Protein AF-A0A6G1YWH4-F1 (afdb_monomer_lite)

Structure (mmCIF, N/CA/C/O backbone):
data_AF-A0A6G1YWH4-F1
#
_entry.id   AF-A0A6G1YWH4-F1
#
loop_
_atom_site.group_PDB
_atom_site.id
_atom_site.type_symbol
_atom_site.label_atom_id
_atom_site.label_alt_id
_atom_site.label_comp_id
_atom_site.label_asym_id
_atom_site.label_entity_id
_atom_site.label_seq_id
_atom_site.pdbx_PDB_ins_code
_atom_site.Cartn_x
_atom_site.Cartn_y
_atom_site.Cartn_z
_atom_site.occupancy
_atom_site.B_iso_or_equiv
_atom_site.auth_seq_id
_atom_site.auth_comp_id
_atom_site.auth_asym_id
_atom_site.auth_atom_id
_atom_site.pdbx_PDB_model_num
ATOM 1 N N . MET A 1 1 ? 19.909 -20.996 -31.033 1.00 34.59 1 MET A N 1
ATOM 2 C CA . MET A 1 1 ? 20.621 -20.274 -29.958 1.00 34.59 1 MET A CA 1
ATOM 3 C C . MET A 1 1 ? 19.561 -19.689 -29.037 1.00 34.59 1 MET A C 1
ATOM 5 O O . MET A 1 1 ? 18.866 -18.778 -29.459 1.00 34.59 1 MET A O 1
ATOM 9 N N . ALA A 1 2 ? 19.328 -20.295 -27.870 1.00 42.47 2 ALA A N 1
ATOM 10 C CA . ALA A 1 2 ? 18.330 -19.819 -26.911 1.00 42.47 2 ALA A CA 1
ATOM 11 C C . ALA A 1 2 ? 18.970 -1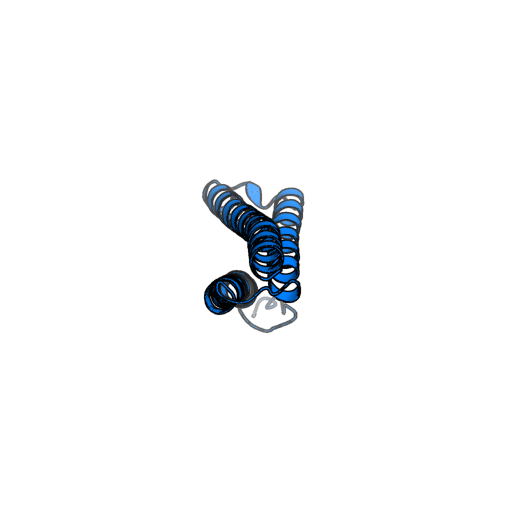8.737 -26.031 1.00 42.47 2 ALA A C 1
ATOM 13 O O . ALA A 1 2 ? 19.940 -19.007 -25.325 1.00 42.47 2 ALA A O 1
ATOM 14 N N . SER A 1 3 ? 18.476 -17.507 -26.145 1.00 49.16 3 SER A N 1
ATOM 15 C CA . SER A 1 3 ? 18.921 -16.353 -25.361 1.00 49.16 3 SER A CA 1
ATOM 16 C C . SER A 1 3 ? 18.623 -16.565 -23.868 1.00 49.16 3 SER A C 1
ATOM 18 O O . SER A 1 3 ? 17.600 -17.171 -23.545 1.00 49.16 3 SER A O 1
ATOM 20 N N . PRO A 1 4 ? 19.478 -16.081 -22.950 1.00 50.16 4 PRO A N 1
ATOM 21 C CA . PRO A 1 4 ? 19.362 -16.362 -21.525 1.00 50.16 4 PRO A CA 1
ATOM 22 C C . PRO A 1 4 ? 18.096 -15.703 -20.971 1.00 50.16 4 PRO A C 1
ATOM 24 O O . PRO A 1 4 ? 17.989 -14.477 -20.881 1.00 50.16 4 PRO A O 1
ATOM 27 N N . SER A 1 5 ? 17.122 -16.532 -20.605 1.00 53.09 5 SER A N 1
ATOM 28 C CA . SER A 1 5 ? 15.969 -16.137 -19.805 1.00 53.09 5 SER A CA 1
ATOM 29 C C . SER A 1 5 ? 16.490 -15.526 -18.507 1.00 53.09 5 SER A C 1
ATOM 31 O O . SER A 1 5 ? 17.098 -16.223 -17.698 1.00 53.09 5 SER A O 1
ATOM 33 N N . HIS A 1 6 ? 16.311 -14.215 -18.342 1.00 56.62 6 HIS A N 1
ATOM 34 C CA . HIS A 1 6 ? 16.643 -13.502 -17.115 1.00 56.62 6 HIS A CA 1
ATOM 35 C C . HIS A 1 6 ? 15.746 -14.035 -15.995 1.00 56.62 6 HIS A C 1
ATOM 37 O O . HIS A 1 6 ? 14.602 -13.618 -15.826 1.00 56.62 6 HIS A O 1
ATOM 43 N N . SER A 1 7 ? 16.260 -15.024 -15.274 1.00 58.12 7 SER A N 1
ATOM 44 C CA . SER A 1 7 ? 15.588 -15.701 -14.175 1.00 58.12 7 SER A CA 1
ATOM 45 C C . SER A 1 7 ? 15.485 -14.753 -12.983 1.00 58.12 7 SER A C 1
ATOM 47 O O . SER A 1 7 ? 16.380 -14.682 -12.144 1.00 58.12 7 SER A O 1
ATOM 49 N N . GLY A 1 8 ? 14.398 -13.986 -12.907 1.00 59.03 8 GLY A N 1
ATOM 50 C CA . GLY A 1 8 ? 14.010 -13.336 -11.660 1.00 59.03 8 GLY A CA 1
ATOM 51 C C . GLY A 1 8 ? 13.757 -14.377 -10.562 1.00 59.03 8 GLY A C 1
ATOM 52 O O . GLY A 1 8 ? 13.524 -15.546 -10.853 1.00 59.03 8 GLY A O 1
ATOM 53 N N . PHE A 1 9 ? 13.751 -13.941 -9.296 1.00 71.56 9 PHE A N 1
ATOM 54 C CA . PHE A 1 9 ? 13.495 -14.777 -8.104 1.00 71.56 9 PHE A CA 1
ATOM 55 C C . PHE A 1 9 ? 12.290 -15.735 -8.231 1.00 71.56 9 PHE A C 1
ATOM 57 O O . PHE A 1 9 ? 12.253 -16.778 -7.588 1.00 71.56 9 PHE A O 1
ATOM 64 N N . LEU A 1 10 ? 11.326 -15.401 -9.093 1.00 67.88 10 LEU A N 1
ATOM 65 C CA . LEU A 1 10 ? 10.270 -16.302 -9.537 1.00 67.88 10 LEU A CA 1
ATOM 66 C C . LEU A 1 10 ? 10.344 -16.417 -11.074 1.00 67.88 10 LEU A C 1
ATOM 68 O O . LEU A 1 10 ? 10.434 -15.367 -11.720 1.00 67.88 10 LEU A O 1
ATOM 72 N N . PRO A 1 11 ? 10.278 -17.633 -11.664 1.00 69.50 11 PRO A N 1
ATOM 73 C CA . PRO A 1 11 ? 10.299 -17.868 -13.112 1.00 69.50 11 PRO A CA 1
ATOM 74 C C . PRO A 1 11 ? 8.935 -17.532 -13.734 1.00 69.50 11 PRO A C 1
ATOM 76 O O . PRO A 1 11 ? 8.261 -18.360 -14.338 1.00 69.50 11 PRO A O 1
ATOM 79 N N . ILE A 1 12 ? 8.493 -16.305 -13.506 1.00 74.25 12 ILE A N 1
ATOM 80 C CA . ILE A 1 12 ? 7.245 -15.730 -13.987 1.00 74.25 12 ILE A CA 1
ATOM 81 C C . ILE A 1 12 ? 7.548 -14.320 -14.460 1.00 74.25 12 ILE A C 1
ATOM 83 O O . ILE A 1 12 ? 8.450 -13.655 -13.947 1.00 74.25 12 ILE A O 1
ATOM 87 N N . ASP A 1 13 ? 6.787 -13.891 -15.458 1.00 79.62 13 ASP A N 1
ATOM 88 C CA . ASP A 1 13 ? 6.966 -12.602 -16.107 1.00 79.62 13 ASP A CA 1
ATOM 89 C C . ASP A 1 13 ? 6.971 -11.445 -15.089 1.00 79.62 13 ASP A C 1
ATOM 91 O O . ASP A 1 13 ? 6.178 -11.409 -14.138 1.00 79.62 13 ASP A O 1
ATOM 95 N N . THR A 1 14 ? 7.882 -10.490 -15.280 1.00 72.19 14 THR A N 1
ATOM 96 C CA . THR A 1 14 ? 8.087 -9.348 -14.380 1.00 72.19 14 THR A CA 1
ATOM 97 C C . THR A 1 14 ? 6.806 -8.533 -14.179 1.00 72.19 14 THR A C 1
ATOM 99 O O . THR A 1 14 ? 6.537 -8.087 -13.059 1.00 72.19 14 THR A O 1
ATOM 102 N N . ALA A 1 15 ? 5.979 -8.379 -15.219 1.00 76.19 15 ALA A N 1
ATOM 103 C CA . ALA A 1 15 ? 4.715 -7.652 -15.135 1.00 76.19 15 ALA A CA 1
ATOM 104 C C . ALA A 1 15 ? 3.666 -8.421 -14.315 1.00 76.19 15 ALA A C 1
ATOM 106 O O . ALA A 1 15 ? 2.946 -7.838 -13.499 1.00 76.19 15 ALA A O 1
ATOM 107 N N . VAL A 1 16 ? 3.622 -9.748 -14.465 1.00 80.25 16 VAL A N 1
ATOM 108 C CA . VAL A 1 16 ? 2.732 -10.615 -13.679 1.00 80.25 16 VAL A CA 1
ATOM 109 C C . VAL A 1 16 ? 3.113 -10.552 -12.203 1.00 80.25 16 VAL A C 1
ATOM 111 O O . VAL A 1 16 ? 2.252 -10.339 -11.352 1.00 80.25 16 VAL A O 1
ATOM 114 N N . ARG A 1 17 ? 4.409 -10.618 -11.883 1.00 80.81 17 ARG A N 1
ATOM 115 C CA . ARG A 1 17 ? 4.883 -10.475 -10.502 1.00 80.81 17 ARG A CA 1
ATOM 116 C C . ARG A 1 17 ? 4.508 -9.111 -9.913 1.00 80.81 17 ARG A C 1
ATOM 118 O O . ARG A 1 17 ? 3.974 -9.048 -8.809 1.00 80.81 17 ARG A O 1
ATOM 125 N N . GLY A 1 18 ? 4.740 -8.024 -10.647 1.00 77.50 18 GLY A N 1
ATOM 126 C CA . GLY A 1 18 ? 4.393 -6.675 -10.191 1.00 77.50 18 GLY A CA 1
ATOM 127 C C . GLY A 1 18 ? 2.893 -6.496 -9.934 1.00 77.50 18 GLY A C 1
ATOM 128 O O . GLY A 1 18 ? 2.503 -5.934 -8.913 1.00 77.50 18 GLY A O 1
ATOM 129 N N . SER A 1 19 ? 2.043 -7.023 -10.817 1.00 80.62 19 SER A N 1
ATOM 130 C CA . SER A 1 19 ? 0.585 -6.915 -10.677 1.00 80.62 19 SER A CA 1
ATOM 131 C C . SER A 1 19 ? 0.019 -7.762 -9.531 1.00 80.62 19 SER A C 1
ATOM 133 O O . SER A 1 19 ? -0.824 -7.276 -8.780 1.00 80.62 19 SER A O 1
ATOM 135 N N . VAL A 1 20 ? 0.511 -8.989 -9.336 1.00 84.94 20 VAL A N 1
ATOM 136 C CA . VAL A 1 20 ? 0.039 -9.879 -8.264 1.00 84.94 20 VAL A CA 1
ATOM 137 C C . VAL A 1 20 ? 0.490 -9.379 -6.893 1.00 84.94 20 VAL A C 1
ATOM 139 O O . VAL A 1 20 ? -0.334 -9.244 -5.991 1.00 84.94 20 VAL A O 1
ATOM 142 N N . PHE A 1 21 ? 1.777 -9.059 -6.730 1.00 83.12 21 PHE A N 1
ATOM 143 C CA . PHE A 1 21 ? 2.307 -8.625 -5.434 1.00 83.12 21 PHE A CA 1
ATOM 144 C C . PHE A 1 21 ? 1.999 -7.158 -5.127 1.00 83.12 21 PHE A C 1
ATOM 146 O O . PHE A 1 21 ? 1.750 -6.826 -3.974 1.00 83.12 21 PHE A O 1
ATOM 153 N N . GLY A 1 22 ? 1.980 -6.283 -6.134 1.00 82.69 22 GLY A N 1
ATOM 154 C CA . GLY A 1 22 ? 1.600 -4.881 -5.968 1.00 82.69 22 GLY A CA 1
ATOM 155 C C . GLY A 1 22 ? 0.084 -4.710 -5.942 1.00 82.69 22 GLY A C 1
ATOM 156 O O . GLY A 1 22 ? -0.497 -4.380 -4.912 1.00 82.69 22 GLY A O 1
ATOM 157 N N . GLY A 1 23 ? -0.575 -4.974 -7.071 1.00 85.00 23 GLY A N 1
ATOM 158 C CA . GLY A 1 23 ? -2.022 -4.792 -7.224 1.00 85.00 23 GLY A CA 1
ATOM 159 C C . GLY A 1 23 ? -2.851 -5.659 -6.273 1.00 85.00 23 GLY A C 1
ATOM 160 O O . GLY A 1 23 ? -3.788 -5.160 -5.650 1.00 85.00 23 GLY A O 1
ATOM 161 N N . GLY A 1 24 ? -2.474 -6.926 -6.083 1.00 88.12 24 GLY A N 1
ATOM 162 C CA . GLY A 1 24 ? -3.146 -7.815 -5.130 1.00 88.12 24 GLY A CA 1
ATOM 163 C C . GLY A 1 24 ? -3.050 -7.321 -3.682 1.00 88.12 24 GLY A C 1
ATOM 164 O O . GLY A 1 24 ? -4.056 -7.296 -2.971 1.00 88.12 24 GLY A O 1
ATOM 165 N N . ALA A 1 25 ? -1.876 -6.847 -3.252 1.00 88.06 25 ALA A N 1
ATOM 166 C CA . ALA A 1 25 ? -1.690 -6.313 -1.901 1.00 88.06 25 ALA A CA 1
ATOM 167 C C . ALA A 1 25 ? -2.493 -5.024 -1.655 1.00 88.06 25 ALA A C 1
ATOM 169 O O . ALA A 1 25 ? -3.041 -4.829 -0.563 1.00 88.06 25 ALA A O 1
ATOM 170 N N . VAL A 1 26 ? -2.610 -4.162 -2.673 1.00 88.38 26 VAL A N 1
ATOM 171 C CA . VAL A 1 26 ? -3.458 -2.960 -2.623 1.00 88.38 26 VAL A CA 1
ATOM 172 C C . VAL A 1 26 ? -4.915 -3.344 -2.384 1.00 88.38 26 VAL A C 1
ATOM 174 O O . VAL A 1 26 ? -5.537 -2.832 -1.452 1.00 88.38 26 VAL A O 1
ATOM 177 N N . ILE A 1 27 ? -5.450 -4.275 -3.181 1.00 89.31 27 ILE A N 1
ATOM 178 C CA . ILE A 1 27 ? -6.838 -4.739 -3.054 1.00 89.31 27 ILE A CA 1
ATOM 179 C C . ILE A 1 27 ? -7.077 -5.314 -1.656 1.00 89.31 27 ILE A C 1
ATOM 181 O O . ILE A 1 27 ? -8.054 -4.952 -1.001 1.00 89.31 27 ILE A O 1
ATOM 185 N N . MET A 1 28 ? -6.155 -6.141 -1.158 1.00 89.19 28 MET A N 1
ATOM 186 C CA . MET A 1 28 ? -6.297 -6.751 0.163 1.00 89.19 28 MET A CA 1
ATOM 187 C C . MET A 1 28 ? -6.271 -5.721 1.297 1.00 89.19 28 MET A C 1
ATOM 189 O O . MET A 1 28 ? -7.039 -5.828 2.254 1.00 89.19 28 MET A O 1
ATOM 193 N N . SER A 1 29 ? -5.453 -4.674 1.162 1.00 87.75 29 SER A N 1
ATOM 194 C CA . SER A 1 29 ? -5.428 -3.555 2.112 1.00 87.75 29 SER A CA 1
ATOM 195 C C . SER A 1 29 ? -6.753 -2.794 2.129 1.00 87.75 29 SER A C 1
ATOM 197 O O . SER A 1 29 ? -7.280 -2.488 3.198 1.00 87.75 29 SER A O 1
ATOM 199 N N . ILE A 1 30 ? -7.330 -2.526 0.953 1.00 86.69 30 ILE A N 1
ATOM 200 C CA . ILE A 1 30 ? -8.630 -1.850 0.835 1.00 86.69 30 ILE A CA 1
ATOM 201 C C . ILE A 1 30 ? -9.736 -2.703 1.468 1.00 86.69 30 ILE A C 1
ATOM 203 O O . ILE A 1 30 ? -10.549 -2.180 2.229 1.00 86.69 30 ILE A O 1
ATOM 207 N N . ILE A 1 31 ? -9.746 -4.016 1.218 1.00 88.25 31 ILE A N 1
ATOM 208 C CA . ILE A 1 31 ? -10.710 -4.941 1.831 1.00 88.25 31 ILE A CA 1
ATOM 209 C C . ILE A 1 31 ? -10.589 -4.909 3.359 1.00 88.25 31 ILE A C 1
ATOM 211 O O . ILE A 1 31 ? -11.597 -4.750 4.049 1.00 88.25 31 ILE A O 1
ATOM 215 N N . GLY A 1 32 ? -9.366 -4.978 3.897 1.00 85.38 32 GLY A N 1
ATOM 216 C CA . GLY A 1 32 ? -9.124 -4.876 5.338 1.00 85.38 32 GLY A CA 1
ATOM 217 C C . GLY A 1 32 ? -9.671 -3.577 5.937 1.00 85.38 32 GLY A C 1
ATOM 218 O O . GLY A 1 32 ? -10.324 -3.603 6.984 1.00 85.38 32 GLY A O 1
ATOM 219 N N . PHE A 1 33 ? -9.483 -2.447 5.247 1.00 85.50 33 PHE A N 1
ATOM 220 C CA . PHE A 1 33 ? -10.059 -1.161 5.646 1.00 85.50 33 PHE A CA 1
ATOM 221 C C . PHE A 1 33 ? -11.594 -1.196 5.689 1.00 85.50 33 PHE A C 1
ATOM 223 O O . PHE A 1 33 ? -12.178 -0.732 6.668 1.00 85.50 33 PHE A O 1
ATOM 230 N N . VAL A 1 34 ? -12.241 -1.757 4.660 1.00 85.81 34 VAL A N 1
ATOM 231 C CA . VAL A 1 34 ? -13.710 -1.832 4.571 1.00 85.81 34 VAL A CA 1
ATOM 232 C C . VAL A 1 34 ? -14.291 -2.710 5.679 1.00 85.81 34 VAL A C 1
ATOM 234 O O . VAL A 1 34 ? -15.240 -2.287 6.337 1.00 85.81 34 VAL A O 1
ATOM 237 N N . ILE A 1 35 ? -13.707 -3.887 5.926 1.00 86.56 35 ILE A N 1
ATOM 238 C CA . ILE A 1 35 ? -14.182 -4.828 6.956 1.00 86.56 35 ILE A CA 1
ATOM 239 C C . ILE A 1 35 ? -14.120 -4.190 8.345 1.00 86.56 35 ILE A C 1
ATOM 241 O O . ILE A 1 35 ? -15.054 -4.292 9.132 1.00 86.56 35 ILE A O 1
ATOM 245 N N . THR A 1 36 ? -13.042 -3.471 8.637 1.00 84.44 36 THR A N 1
ATOM 246 C CA . THR A 1 36 ? -12.815 -2.878 9.963 1.00 84.44 36 THR A CA 1
ATOM 247 C C . THR A 1 36 ? -13.282 -1.440 10.069 1.00 84.44 36 THR A C 1
ATOM 249 O O . THR A 1 36 ? -12.841 -0.696 10.936 1.00 84.44 36 THR A O 1
ATOM 252 N N . ARG A 1 37 ? -14.169 -0.993 9.182 1.00 73.88 37 ARG A N 1
ATOM 253 C CA . ARG A 1 37 ? -14.722 0.362 9.261 1.00 73.88 37 ARG A CA 1
ATOM 254 C C . ARG A 1 37 ? -15.618 0.558 10.493 1.00 73.88 37 ARG A C 1
ATOM 256 O O . ARG A 1 37 ? -15.794 1.692 10.924 1.00 73.88 37 ARG A O 1
ATOM 263 N N . GLY A 1 38 ? -16.185 -0.528 11.027 1.00 72.75 38 GLY A N 1
ATOM 264 C CA . GLY A 1 38 ? -17.059 -0.523 12.206 1.00 72.75 38 GLY A CA 1
ATOM 265 C C . GLY A 1 38 ? -16.361 -0.812 13.538 1.00 72.75 38 GLY A C 1
ATOM 266 O O . GLY A 1 38 ? -16.968 -0.607 14.585 1.00 72.75 38 GLY A O 1
ATOM 267 N N . GLU A 1 39 ? -15.103 -1.255 13.518 1.00 77.56 39 GLU A N 1
ATOM 268 C CA . GLU A 1 39 ? -14.338 -1.584 14.722 1.00 77.56 39 GLU A CA 1
ATOM 269 C C . GLU A 1 39 ? -12.964 -0.912 14.677 1.00 77.56 39 GLU A C 1
ATOM 271 O O . GLU A 1 39 ? -12.271 -1.015 13.659 1.00 77.56 39 GLU A O 1
ATOM 276 N N . PRO A 1 40 ? -12.538 -0.241 15.761 1.00 73.25 40 PRO A N 1
ATOM 277 C CA . PRO A 1 40 ? -11.232 0.393 15.790 1.00 73.25 40 PRO A CA 1
ATOM 278 C C . PRO A 1 40 ? -10.134 -0.665 15.634 1.00 73.25 40 PRO A C 1
ATOM 280 O O . PRO A 1 40 ? -10.061 -1.625 16.401 1.00 73.25 40 PRO A O 1
ATOM 283 N N . SER A 1 41 ? -9.267 -0.491 14.637 1.00 80.94 41 SER A N 1
ATOM 284 C CA . SER A 1 41 ? -8.179 -1.420 14.339 1.00 80.94 41 SER A CA 1
ATOM 285 C C . SER A 1 41 ? -6.926 -0.654 13.932 1.00 80.94 41 SER A C 1
ATOM 287 O O . SER A 1 41 ? -6.677 -0.369 12.754 1.00 80.94 41 SER A O 1
ATOM 289 N N . GLN A 1 42 ? -6.085 -0.387 14.937 1.00 80.12 42 GLN A N 1
ATOM 290 C CA . GLN A 1 42 ? -4.784 0.259 14.748 1.00 80.12 42 GLN A CA 1
ATOM 291 C C . GLN A 1 42 ? -3.881 -0.537 13.800 1.00 80.12 42 GLN A C 1
ATOM 293 O O . GLN A 1 42 ? -3.138 0.058 13.022 1.00 80.12 42 GLN A O 1
ATOM 298 N N . VAL A 1 43 ? -3.984 -1.871 13.815 1.00 85.50 43 VAL A N 1
ATOM 299 C CA . VAL A 1 43 ? -3.207 -2.760 12.938 1.00 85.50 43 VAL A CA 1
ATOM 300 C C . VAL A 1 43 ? -3.463 -2.427 11.474 1.00 85.50 43 VAL A C 1
ATOM 302 O O . VAL A 1 43 ? -2.521 -2.246 10.711 1.00 85.50 43 VAL A O 1
ATOM 305 N N . ILE A 1 44 ? -4.726 -2.284 11.080 1.00 88.69 44 ILE A N 1
ATOM 306 C CA . ILE A 1 44 ? -5.089 -2.039 9.681 1.00 88.69 44 ILE A CA 1
ATOM 307 C C . ILE A 1 44 ? -4.726 -0.620 9.267 1.00 88.69 44 ILE A C 1
ATOM 309 O O . ILE A 1 44 ? -4.252 -0.414 8.153 1.00 88.69 44 ILE A O 1
ATOM 313 N N . ALA A 1 45 ? -4.879 0.354 10.165 1.00 87.00 45 ALA A N 1
ATOM 314 C CA . ALA A 1 45 ? -4.463 1.723 9.893 1.00 87.00 45 ALA A CA 1
ATOM 315 C C . ALA A 1 45 ? -2.952 1.812 9.608 1.00 87.00 45 ALA A C 1
ATOM 317 O O . ALA A 1 45 ? -2.546 2.414 8.614 1.00 87.00 45 ALA A O 1
ATOM 318 N N . ILE A 1 46 ? -2.132 1.149 10.429 1.00 88.62 46 ILE A N 1
ATOM 319 C CA . ILE A 1 46 ? -0.680 1.060 10.236 1.00 88.62 46 ILE A CA 1
ATOM 320 C C . ILE A 1 46 ? -0.352 0.304 8.943 1.00 88.62 46 ILE A C 1
ATOM 322 O O . ILE A 1 46 ? 0.481 0.765 8.164 1.00 88.62 46 ILE A O 1
ATOM 326 N N . LEU A 1 47 ? -1.034 -0.814 8.673 1.00 90.75 47 LEU A N 1
ATOM 327 C CA . LEU A 1 47 ? -0.802 -1.627 7.477 1.00 90.75 47 LEU A CA 1
ATOM 328 C C . LEU A 1 47 ? -1.045 -0.831 6.184 1.00 90.75 47 LEU A C 1
ATOM 330 O O . LEU A 1 47 ? -0.257 -0.931 5.248 1.00 90.75 47 LEU A O 1
ATOM 334 N N . LEU A 1 48 ? -2.090 0.004 6.144 1.00 90.69 48 LEU A N 1
ATOM 335 C CA . LEU A 1 48 ? -2.371 0.873 4.997 1.00 90.69 48 LEU A CA 1
ATOM 336 C C . LEU A 1 48 ? -1.282 1.927 4.776 1.00 90.69 48 LEU A C 1
ATOM 338 O O . LEU A 1 48 ? -0.889 2.165 3.633 1.00 90.69 48 LEU A O 1
ATOM 342 N N . ILE A 1 49 ? -0.784 2.538 5.853 1.00 92.06 49 ILE A N 1
ATOM 343 C CA . ILE A 1 49 ? 0.288 3.539 5.775 1.00 92.06 49 ILE A CA 1
ATOM 344 C C . ILE A 1 49 ? 1.580 2.889 5.277 1.00 92.06 49 ILE A C 1
ATOM 346 O O . ILE A 1 49 ? 2.215 3.420 4.368 1.00 92.06 49 ILE A O 1
ATOM 350 N N . ILE A 1 50 ? 1.949 1.730 5.830 1.00 92.44 50 ILE A N 1
ATOM 351 C CA . ILE A 1 50 ? 3.155 0.998 5.426 1.00 92.44 50 ILE A CA 1
ATOM 352 C C . ILE A 1 50 ? 3.053 0.574 3.957 1.00 92.44 50 ILE A C 1
ATOM 354 O O . ILE A 1 50 ? 3.969 0.849 3.185 1.00 92.44 50 ILE A O 1
ATOM 358 N N . ASN A 1 51 ? 1.932 -0.023 3.542 1.00 92.00 51 ASN A N 1
ATOM 359 C CA . ASN A 1 51 ? 1.748 -0.458 2.156 1.00 92.00 51 ASN A CA 1
ATOM 360 C C . ASN A 1 51 ? 1.779 0.721 1.178 1.00 92.00 51 ASN A C 1
ATOM 362 O O . ASN A 1 51 ? 2.479 0.661 0.168 1.00 92.00 51 ASN A O 1
ATOM 366 N N . GLY A 1 52 ? 1.084 1.818 1.491 1.00 90.56 52 GLY A N 1
ATOM 367 C CA . GLY A 1 52 ? 1.132 3.029 0.675 1.00 90.56 52 GLY A CA 1
ATOM 368 C C . GLY A 1 52 ? 2.540 3.632 0.597 1.00 90.56 52 GLY A C 1
ATOM 369 O O . GLY A 1 52 ? 2.988 4.009 -0.485 1.00 90.56 52 GLY A O 1
ATOM 370 N N . GLY A 1 53 ? 3.274 3.648 1.713 1.00 92.44 53 GLY A N 1
ATOM 371 C CA . GLY A 1 53 ? 4.655 4.128 1.776 1.00 92.44 53 GLY A CA 1
ATOM 372 C C . GLY A 1 53 ? 5.627 3.292 0.940 1.00 92.44 53 GLY A C 1
ATOM 373 O O . GLY A 1 53 ? 6.418 3.856 0.186 1.00 92.44 53 GLY A O 1
ATOM 374 N N . ILE A 1 54 ? 5.535 1.959 1.007 1.00 93.12 54 ILE A N 1
ATOM 375 C CA . ILE A 1 54 ? 6.374 1.047 0.210 1.00 93.12 54 ILE A CA 1
ATOM 376 C C . ILE A 1 54 ? 6.109 1.226 -1.289 1.00 93.12 54 ILE A C 1
ATOM 378 O O . ILE A 1 54 ? 7.057 1.251 -2.072 1.00 93.12 54 ILE A O 1
ATOM 382 N N . ILE A 1 55 ? 4.847 1.401 -1.700 1.00 91.19 55 ILE A N 1
ATOM 383 C CA . ILE A 1 55 ? 4.494 1.652 -3.108 1.00 91.19 55 ILE A CA 1
ATOM 384 C C . ILE A 1 55 ? 5.145 2.946 -3.605 1.00 91.19 55 ILE A C 1
ATOM 386 O O . ILE A 1 55 ? 5.764 2.957 -4.669 1.00 91.19 55 ILE A O 1
ATOM 390 N N . ILE A 1 56 ? 5.040 4.027 -2.828 1.00 92.50 56 ILE A N 1
ATOM 391 C CA . ILE A 1 56 ? 5.647 5.316 -3.180 1.00 92.50 56 ILE A CA 1
ATOM 392 C C . ILE A 1 56 ? 7.173 5.178 -3.264 1.00 92.50 56 ILE A C 1
ATOM 394 O O . ILE A 1 56 ? 7.768 5.599 -4.254 1.00 92.50 56 ILE A O 1
ATOM 398 N N . ALA A 1 57 ? 7.803 4.542 -2.271 1.00 92.38 57 ALA A N 1
ATOM 399 C CA . ALA A 1 57 ? 9.247 4.325 -2.249 1.00 92.38 57 ALA A CA 1
ATOM 400 C C . ALA A 1 57 ? 9.729 3.503 -3.456 1.00 92.38 57 ALA A C 1
ATOM 402 O O . ALA A 1 57 ? 10.690 3.890 -4.119 1.00 92.38 57 ALA A O 1
ATOM 403 N N . GLY A 1 58 ? 9.027 2.417 -3.794 1.00 89.19 58 GLY A N 1
ATOM 404 C CA . GLY A 1 58 ? 9.340 1.590 -4.960 1.00 89.19 58 GLY A CA 1
A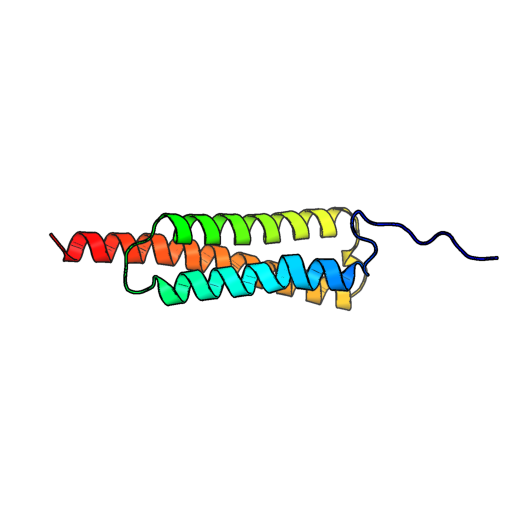TOM 405 C C . GLY A 1 58 ? 9.255 2.366 -6.276 1.00 89.19 58 GLY A C 1
ATOM 406 O O . GLY A 1 58 ? 10.120 2.219 -7.136 1.00 89.19 58 GLY A O 1
ATOM 407 N N . MET A 1 59 ? 8.264 3.249 -6.419 1.00 89.44 59 MET A N 1
ATOM 408 C CA . MET A 1 59 ? 8.131 4.095 -7.610 1.00 89.44 59 MET A CA 1
ATOM 409 C C . MET A 1 59 ? 9.223 5.167 -7.696 1.00 89.44 59 MET A C 1
ATOM 411 O O . MET A 1 59 ? 9.705 5.443 -8.791 1.00 89.44 59 MET A O 1
ATOM 415 N N . ILE A 1 60 ? 9.660 5.739 -6.568 1.00 90.19 60 ILE A N 1
ATOM 416 C CA . ILE A 1 60 ? 10.793 6.682 -6.533 1.00 90.19 60 ILE A CA 1
ATOM 417 C C . ILE A 1 60 ? 12.081 5.994 -7.000 1.00 90.19 60 ILE A C 1
ATOM 419 O O . ILE A 1 60 ? 12.808 6.560 -7.816 1.00 90.19 60 ILE A O 1
ATOM 423 N N . ILE A 1 61 ? 12.339 4.768 -6.534 1.00 89.94 61 ILE A N 1
ATOM 424 C CA . ILE A 1 61 ? 13.490 3.967 -6.977 1.00 89.94 61 ILE A CA 1
ATOM 425 C C . ILE A 1 61 ? 13.404 3.715 -8.487 1.00 89.94 61 ILE A C 1
ATOM 427 O O . ILE A 1 61 ? 14.367 3.959 -9.207 1.00 89.94 61 ILE A O 1
ATOM 431 N N . LEU A 1 62 ? 12.228 3.330 -8.989 1.00 85.94 62 LEU A N 1
ATOM 432 C CA . LEU A 1 62 ? 12.018 3.057 -10.412 1.00 85.94 62 LEU A CA 1
ATOM 433 C C . LEU A 1 62 ? 12.238 4.299 -11.301 1.00 85.94 62 LEU A C 1
ATOM 435 O O . LEU A 1 62 ? 12.743 4.186 -12.421 1.00 85.94 62 LEU A O 1
ATOM 439 N N . ILE A 1 63 ? 11.882 5.490 -10.803 1.00 86.75 63 ILE A N 1
ATOM 440 C CA . ILE A 1 63 ? 12.193 6.774 -11.453 1.00 86.75 63 ILE A CA 1
ATOM 441 C C . ILE A 1 63 ? 13.706 7.018 -11.457 1.00 86.75 63 ILE A C 1
ATOM 443 O O . ILE A 1 63 ? 14.247 7.411 -12.492 1.00 86.75 63 ILE A O 1
ATOM 447 N N . ALA A 1 64 ? 14.385 6.772 -10.333 1.00 86.00 64 ALA A N 1
ATOM 448 C CA . ALA A 1 64 ? 15.831 6.957 -10.204 1.00 86.00 64 ALA A CA 1
ATOM 449 C C . ALA A 1 64 ? 16.633 6.032 -11.139 1.00 86.00 64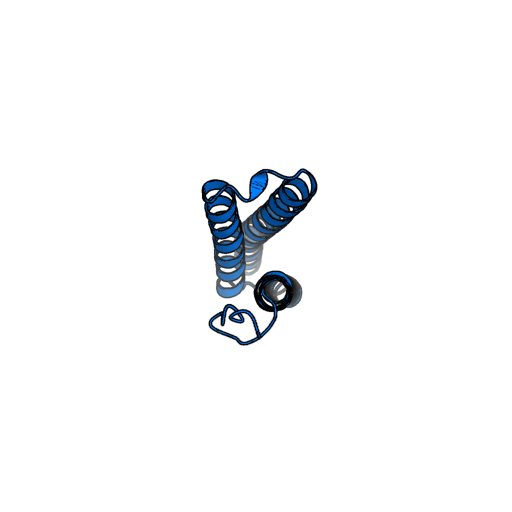 ALA A C 1
ATOM 451 O O . ALA A 1 64 ? 17.686 6.428 -11.631 1.00 86.00 64 ALA A O 1
ATOM 452 N N . GLU A 1 65 ? 16.106 4.847 -11.453 1.00 85.06 65 GLU A N 1
ATOM 453 C CA . GLU A 1 65 ? 16.679 3.906 -12.428 1.00 85.06 65 GLU A CA 1
ATOM 454 C C . GLU A 1 65 ? 16.458 4.317 -13.900 1.00 85.06 65 GLU A C 1
ATOM 456 O O . GLU A 1 65 ? 16.909 3.630 -14.813 1.00 85.06 65 GLU A O 1
ATOM 461 N N . GLY A 1 66 ? 15.778 5.438 -14.169 1.00 79.25 66 GLY A N 1
ATOM 462 C CA . GLY A 1 66 ? 15.589 5.963 -15.528 1.00 79.25 66 GLY A CA 1
ATOM 463 C C . GLY A 1 66 ? 14.394 5.374 -16.289 1.00 79.25 66 GLY A C 1
ATOM 464 O O . GLY A 1 66 ? 14.190 5.688 -17.466 1.00 79.25 66 GLY A O 1
ATOM 465 N N . SER A 1 67 ? 13.542 4.588 -15.620 1.00 74.25 67 SER A N 1
ATOM 466 C CA . SER A 1 67 ? 12.365 3.935 -16.223 1.00 74.25 67 SER A CA 1
ATOM 467 C C . SER A 1 67 ? 11.274 4.915 -16.694 1.00 74.25 67 SER A C 1
ATOM 469 O O . SER A 1 67 ? 10.339 4.522 -17.388 1.00 74.25 67 SER A O 1
ATOM 471 N N . GLY A 1 68 ? 11.382 6.204 -16.353 1.00 65.94 68 GLY A N 1
ATOM 472 C CA . GLY A 1 68 ? 10.431 7.264 -16.715 1.00 65.94 68 GLY A CA 1
ATOM 473 C C . GLY A 1 68 ? 10.576 7.846 -18.129 1.00 65.94 68 GLY A C 1
ATOM 474 O O . GLY A 1 68 ? 9.895 8.817 -18.442 1.00 65.94 68 GLY A O 1
ATOM 475 N N . THR A 1 69 ? 11.443 7.285 -18.976 1.00 70.44 69 THR A N 1
ATOM 476 C CA . THR A 1 69 ? 11.775 7.833 -20.309 1.00 70.44 69 THR A CA 1
ATOM 477 C C . THR A 1 69 ? 10.626 7.764 -21.325 1.00 70.44 69 THR A C 1
ATOM 479 O O . THR A 1 69 ? 10.601 8.533 -22.286 1.00 70.44 69 THR A O 1
ATOM 482 N N . THR A 1 70 ? 9.646 6.875 -21.136 1.00 80.31 70 THR A N 1
ATOM 483 C CA . THR A 1 70 ? 8.500 6.754 -22.054 1.00 80.31 70 THR A CA 1
ATOM 484 C C . THR A 1 70 ? 7.235 7.338 -21.439 1.00 80.31 70 THR A C 1
ATOM 486 O O . THR A 1 70 ? 6.966 7.151 -20.254 1.00 80.31 70 THR A O 1
ATOM 489 N N . ARG A 1 71 ? 6.402 7.989 -22.262 1.00 78.94 71 ARG A N 1
ATOM 490 C CA . ARG A 1 71 ? 5.138 8.593 -21.809 1.00 78.94 71 ARG A CA 1
ATOM 491 C C . ARG A 1 71 ? 4.216 7.581 -21.125 1.00 78.94 71 ARG A C 1
ATOM 493 O O . ARG A 1 71 ? 3.592 7.905 -20.118 1.00 78.94 71 ARG A O 1
ATOM 500 N N . ASN A 1 72 ? 4.162 6.355 -21.643 1.00 80.62 72 ASN A N 1
ATOM 501 C CA . ASN A 1 72 ? 3.364 5.283 -21.054 1.00 80.62 72 ASN A CA 1
ATOM 502 C C . ASN A 1 72 ? 3.897 4.896 -19.668 1.00 80.62 72 ASN A C 1
ATOM 504 O O . ASN A 1 72 ? 3.106 4.790 -18.734 1.00 80.62 72 ASN A O 1
ATOM 508 N N . ALA A 1 73 ? 5.219 4.776 -19.502 1.00 79.81 73 ALA A N 1
ATOM 509 C CA . ALA A 1 73 ? 5.817 4.498 -18.199 1.00 79.81 73 ALA A CA 1
ATOM 510 C C . ALA A 1 73 ? 5.558 5.627 -17.191 1.00 79.81 73 ALA A C 1
ATOM 512 O O . ALA A 1 73 ? 5.190 5.350 -16.053 1.00 79.81 73 ALA A O 1
ATOM 513 N N . THR A 1 74 ? 5.650 6.897 -17.598 1.00 85.12 74 THR A N 1
ATOM 514 C CA . THR A 1 74 ? 5.344 8.037 -16.717 1.00 85.12 74 THR A CA 1
ATOM 515 C C . THR A 1 74 ? 3.892 8.016 -16.226 1.00 85.12 74 THR A C 1
ATOM 517 O O . THR A 1 74 ? 3.630 8.296 -15.055 1.00 85.12 74 THR A O 1
ATOM 520 N N . ILE A 1 75 ? 2.934 7.652 -17.087 1.00 86.50 75 ILE A N 1
ATOM 521 C CA . ILE A 1 75 ? 1.514 7.543 -16.712 1.00 86.50 75 ILE A CA 1
ATOM 522 C C . ILE A 1 75 ? 1.311 6.399 -15.715 1.00 86.50 75 ILE A C 1
ATOM 524 O O . ILE A 1 75 ? 0.650 6.582 -14.696 1.00 86.50 75 ILE A O 1
ATOM 528 N N . THR A 1 76 ? 1.919 5.237 -15.955 1.00 85.62 76 THR A N 1
ATOM 529 C CA . THR A 1 76 ? 1.825 4.096 -15.034 1.00 85.62 76 THR A CA 1
ATOM 530 C C . THR A 1 76 ? 2.455 4.408 -13.676 1.00 85.62 76 THR A C 1
ATOM 532 O O . THR A 1 76 ? 1.849 4.131 -12.640 1.00 85.62 76 THR A O 1
ATOM 535 N N . ILE A 1 77 ? 3.635 5.033 -13.663 1.00 87.12 77 ILE A N 1
ATOM 536 C CA . ILE A 1 77 ? 4.340 5.427 -12.437 1.00 87.12 77 ILE A CA 1
ATOM 537 C C . ILE A 1 77 ? 3.515 6.449 -11.651 1.00 87.12 77 ILE A C 1
ATOM 539 O O . ILE A 1 77 ? 3.255 6.253 -10.466 1.00 87.12 77 ILE A O 1
ATOM 543 N N . SER A 1 78 ? 3.044 7.513 -12.306 1.00 88.94 78 SER A N 1
ATOM 544 C CA . SER A 1 78 ? 2.251 8.556 -11.642 1.00 88.94 78 SER A CA 1
ATOM 545 C C . SER A 1 78 ? 0.908 8.032 -11.125 1.00 88.94 78 SER A C 1
ATOM 547 O O . SER A 1 78 ? 0.521 8.353 -10.002 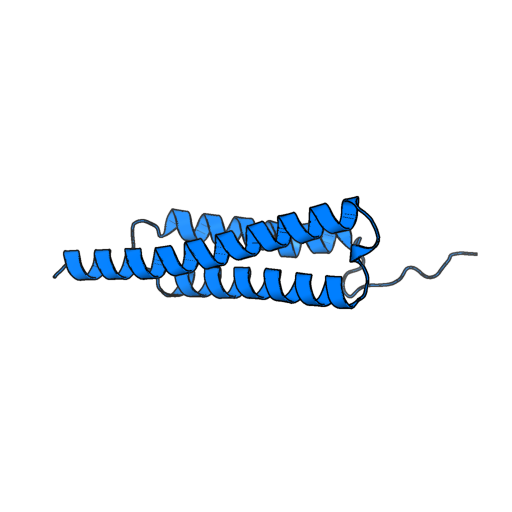1.00 88.94 78 SER A O 1
ATOM 549 N N . SER A 1 79 ? 0.233 7.160 -11.883 1.00 89.56 79 SER A N 1
ATOM 550 C CA . SER A 1 79 ? -0.988 6.482 -11.434 1.00 89.56 79 SER A CA 1
ATOM 551 C C . SER A 1 79 ? -0.731 5.603 -10.206 1.00 89.56 79 SER A C 1
ATOM 553 O O . SER A 1 79 ? -1.480 5.672 -9.230 1.00 89.56 79 SER A O 1
ATOM 555 N N . THR A 1 80 ? 0.362 4.837 -10.204 1.00 89.94 80 THR A N 1
ATOM 556 C CA . THR A 1 80 ? 0.692 3.942 -9.085 1.00 89.94 80 THR A CA 1
ATOM 557 C C . THR A 1 80 ? 1.097 4.715 -7.828 1.00 89.94 80 THR A C 1
ATOM 559 O O . THR A 1 80 ? 0.677 4.362 -6.727 1.00 89.94 80 THR A O 1
ATOM 562 N N . ILE A 1 81 ? 1.832 5.823 -7.978 1.00 91.88 81 ILE A N 1
ATOM 563 C CA . ILE A 1 81 ? 2.099 6.763 -6.879 1.00 91.88 81 ILE A CA 1
ATOM 564 C C . ILE A 1 81 ? 0.783 7.321 -6.325 1.00 91.88 81 ILE A C 1
ATOM 566 O O . ILE A 1 81 ? 0.609 7.369 -5.109 1.00 91.88 81 ILE A O 1
ATOM 570 N N . GLY A 1 82 ? -0.165 7.686 -7.194 1.00 93.12 82 GLY A N 1
ATOM 571 C CA . GLY A 1 82 ? -1.494 8.145 -6.788 1.00 93.12 82 GLY A CA 1
ATOM 572 C C . GLY A 1 82 ? -2.223 7.128 -5.905 1.00 93.12 82 GLY A C 1
ATOM 573 O O . GLY A 1 82 ? -2.744 7.491 -4.852 1.00 93.12 82 GLY A O 1
ATOM 574 N N . ILE A 1 83 ? -2.188 5.844 -6.273 1.00 92.12 83 ILE A N 1
ATOM 575 C CA . ILE A 1 83 ? -2.743 4.754 -5.454 1.00 92.12 83 ILE A CA 1
ATOM 576 C C . ILE A 1 83 ? -2.040 4.675 -4.090 1.00 92.12 83 ILE A C 1
ATOM 578 O O . ILE A 1 83 ? -2.707 4.560 -3.060 1.00 92.12 83 ILE A O 1
ATOM 582 N N . GLY A 1 84 ? -0.708 4.784 -4.061 1.00 91.19 84 GLY A N 1
ATOM 583 C CA . GLY A 1 84 ? 0.069 4.817 -2.819 1.00 91.19 84 GLY A CA 1
ATOM 584 C C . GLY A 1 84 ? -0.337 5.973 -1.898 1.00 91.19 84 GLY A C 1
ATOM 585 O O . GLY A 1 84 ? -0.573 5.762 -0.709 1.00 91.19 84 GLY A O 1
ATOM 586 N N . ILE A 1 85 ? -0.512 7.177 -2.450 1.00 93.81 85 ILE A N 1
ATOM 587 C CA . ILE A 1 85 ? -0.977 8.358 -1.705 1.00 93.81 85 ILE A CA 1
ATOM 588 C C . ILE A 1 85 ? -2.379 8.123 -1.133 1.00 93.81 85 ILE A C 1
ATOM 590 O O . ILE A 1 85 ? -2.626 8.436 0.032 1.00 93.81 85 ILE A O 1
ATOM 594 N N . VAL A 1 86 ? -3.289 7.538 -1.918 1.00 93.81 86 VAL A N 1
ATOM 595 C CA . VAL A 1 86 ? -4.648 7.208 -1.461 1.00 93.81 86 VAL A CA 1
ATOM 596 C C . VAL A 1 86 ? -4.614 6.217 -0.297 1.00 93.81 86 VAL A C 1
ATOM 598 O O . VAL A 1 86 ? -5.331 6.421 0.679 1.00 93.81 86 VAL A O 1
ATOM 601 N N . LEU A 1 87 ? -3.765 5.187 -0.350 1.00 91.88 87 LEU A N 1
ATOM 602 C CA . LEU A 1 87 ? -3.602 4.218 0.741 1.00 91.88 87 LEU A CA 1
ATOM 603 C C . LEU A 1 87 ? -3.093 4.870 2.027 1.00 91.88 87 LEU A C 1
ATOM 605 O O . LEU A 1 87 ? -3.674 4.647 3.090 1.00 91.88 87 LEU A O 1
ATOM 609 N N . VAL A 1 88 ? -2.062 5.716 1.935 1.00 93.50 88 VAL A N 1
ATOM 610 C CA . VAL A 1 88 ? -1.561 6.477 3.091 1.00 93.50 88 VAL A CA 1
ATOM 611 C C . VAL A 1 88 ? -2.660 7.384 3.648 1.00 93.50 88 VAL A C 1
ATOM 613 O O . VAL A 1 88 ? -2.890 7.408 4.858 1.00 93.50 88 VAL A O 1
ATOM 616 N N . GLY A 1 89 ? -3.385 8.082 2.771 1.00 91.69 89 GLY A N 1
ATOM 617 C CA . GLY A 1 89 ? -4.509 8.936 3.145 1.00 91.69 89 GLY A CA 1
ATOM 618 C C . GLY A 1 89 ? -5.620 8.169 3.864 1.00 91.69 89 GLY A C 1
ATOM 619 O O . GLY A 1 89 ? -6.076 8.609 4.920 1.00 91.69 89 GLY A O 1
ATOM 620 N N . LEU A 1 90 ? -6.013 6.999 3.351 1.00 89.75 90 LEU A N 1
ATOM 621 C CA . LEU A 1 90 ? -6.989 6.117 3.996 1.00 89.75 90 LEU A CA 1
ATOM 622 C C . LEU A 1 90 ? -6.485 5.614 5.352 1.00 89.75 90 LEU A C 1
ATOM 624 O O . LEU A 1 90 ? -7.265 5.563 6.298 1.00 89.75 90 LEU A O 1
ATOM 628 N N . GLY A 1 91 ? -5.201 5.274 5.468 1.00 88.94 91 GLY A N 1
ATOM 629 C CA . GLY A 1 91 ? -4.593 4.863 6.731 1.00 88.94 91 GLY A CA 1
ATOM 630 C C . GLY A 1 91 ? -4.667 5.964 7.791 1.00 88.9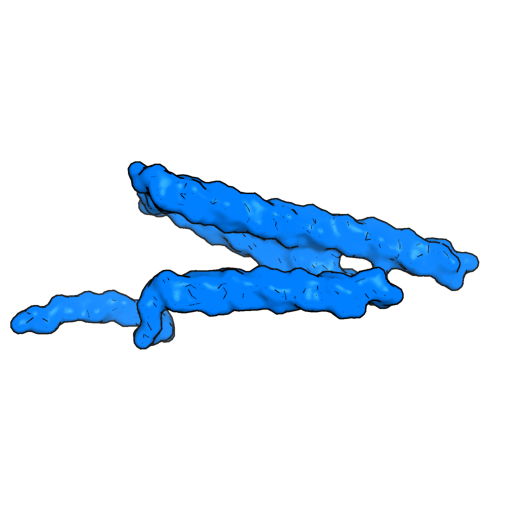4 91 GLY A C 1
ATOM 631 O O . GLY A 1 91 ? -5.164 5.728 8.891 1.00 88.94 91 GLY A O 1
ATOM 632 N N . ILE A 1 92 ? -4.285 7.199 7.443 1.00 89.88 92 ILE A N 1
ATOM 633 C CA . ILE A 1 92 ? -4.394 8.367 8.336 1.00 89.88 92 ILE A CA 1
ATOM 634 C C . ILE A 1 92 ? -5.859 8.654 8.694 1.00 89.88 92 ILE A C 1
ATOM 636 O O . ILE A 1 92 ? -6.179 8.916 9.857 1.00 89.88 92 ILE A O 1
ATOM 640 N N . ALA A 1 93 ? -6.764 8.599 7.713 1.00 88.12 93 ALA A N 1
ATOM 641 C CA . ALA A 1 93 ? -8.194 8.785 7.942 1.00 88.12 93 ALA A CA 1
ATOM 642 C C . ALA A 1 93 ? -8.754 7.714 8.887 1.00 88.12 93 ALA A C 1
ATOM 644 O O . ALA A 1 93 ? -9.547 8.038 9.771 1.00 88.12 93 ALA A O 1
ATOM 645 N N . LYS A 1 94 ? -8.293 6.464 8.756 1.00 84.56 94 LYS A N 1
ATOM 646 C CA . LYS A 1 94 ? -8.655 5.371 9.658 1.00 84.56 94 LYS A CA 1
ATOM 647 C C . LYS A 1 94 ? -8.196 5.644 11.087 1.00 84.56 94 LYS A C 1
ATOM 649 O O . LYS A 1 94 ? -9.011 5.528 11.990 1.00 84.56 94 LYS A O 1
ATOM 654 N N . VAL A 1 95 ? -6.952 6.088 11.302 1.00 87.19 95 VAL A N 1
ATOM 655 C CA . VAL A 1 95 ? -6.464 6.451 12.652 1.00 87.19 95 VAL A CA 1
ATOM 656 C C . VAL A 1 95 ? -7.377 7.493 13.307 1.00 87.19 95 VAL A C 1
ATOM 658 O O . VAL A 1 95 ? -7.720 7.373 14.483 1.00 87.19 95 VAL A O 1
ATOM 661 N N . LYS A 1 96 ? -7.795 8.514 12.548 1.00 86.44 96 LYS A N 1
ATOM 662 C CA . LYS A 1 96 ? -8.715 9.546 13.048 1.00 86.44 96 LYS A CA 1
ATOM 663 C C . LYS A 1 96 ? -10.105 8.984 13.356 1.00 86.44 96 LYS A C 1
ATOM 665 O O . LYS A 1 96 ? -10.680 9.346 14.380 1.00 86.44 96 LYS A O 1
ATOM 670 N N . LEU A 1 97 ? -10.627 8.114 12.491 1.00 84.56 97 LEU A N 1
ATOM 671 C CA . LEU A 1 97 ? -11.923 7.463 12.679 1.00 84.56 97 LEU A CA 1
ATOM 672 C C . LEU A 1 97 ? -11.923 6.571 13.925 1.00 84.56 97 LEU A C 1
ATOM 674 O O . LEU A 1 97 ? -12.805 6.706 14.766 1.00 84.56 97 LEU A O 1
ATOM 678 N N . ASP A 1 98 ? -10.909 5.725 14.076 1.00 83.25 98 ASP A N 1
ATOM 679 C CA . ASP A 1 98 ? -10.768 4.811 15.209 1.00 83.25 98 ASP A CA 1
ATOM 680 C C . ASP A 1 98 ? -10.680 5.590 16.530 1.00 83.25 98 ASP A C 1
ATOM 682 O O . ASP A 1 98 ? -11.339 5.235 17.507 1.00 83.25 98 ASP A O 1
ATOM 686 N N . ARG A 1 99 ? -9.942 6.709 16.548 1.00 83.38 99 ARG A N 1
ATOM 687 C CA . ARG A 1 99 ? -9.864 7.606 17.712 1.00 83.38 99 ARG A CA 1
ATOM 688 C C . ARG A 1 99 ? -11.232 8.196 18.072 1.00 83.38 99 ARG A C 1
ATOM 690 O O . ARG A 1 99 ? -11.601 8.184 19.242 1.00 83.38 99 ARG A O 1
ATOM 697 N N . ALA A 1 100 ?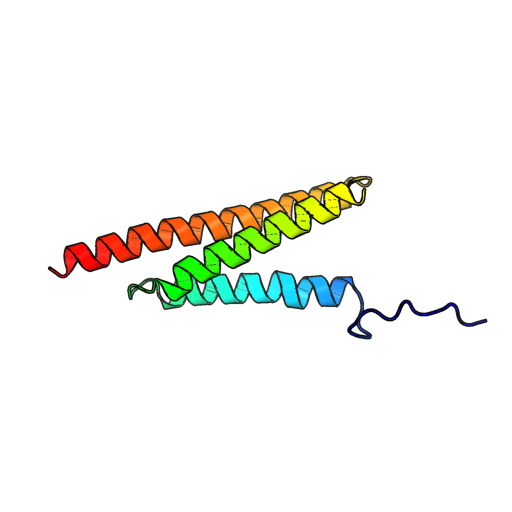 -11.995 8.657 17.080 1.00 82.50 100 ALA A N 1
ATOM 698 C CA . ALA A 1 100 ? -13.339 9.194 17.296 1.00 82.50 100 ALA A CA 1
ATOM 699 C C . ALA A 1 100 ? -14.335 8.122 17.781 1.00 82.50 100 ALA A C 1
ATOM 701 O O . ALA A 1 100 ? -15.199 8.414 18.604 1.00 82.50 100 ALA A O 1
ATOM 702 N N . LEU A 1 101 ? -14.216 6.880 17.301 1.00 80.69 101 LEU A N 1
ATOM 703 C CA . LEU A 1 101 ? -15.046 5.758 17.753 1.00 80.69 101 LEU A CA 1
ATOM 704 C C . LEU A 1 101 ? -14.770 5.387 19.216 1.00 80.69 101 LEU A C 1
ATOM 706 O O . LEU A 1 101 ? -15.707 5.088 19.952 1.00 80.69 101 LEU A O 1
ATOM 710 N N . ILE A 1 102 ? -13.507 5.441 19.648 1.00 79.81 102 ILE A N 1
ATOM 711 C CA . ILE A 1 102 ? -13.126 5.201 21.047 1.00 79.81 102 ILE A CA 1
ATOM 712 C C . ILE A 1 102 ? -13.679 6.308 21.956 1.00 79.81 102 ILE A C 1
ATOM 714 O O . ILE A 1 102 ? -14.284 6.001 22.980 1.00 79.81 102 ILE A O 1
ATOM 718 N N . GLU A 1 103 ? -13.534 7.580 21.565 1.00 80.56 103 GLU A N 1
ATOM 719 C CA . GLU A 1 103 ? -14.045 8.732 22.331 1.00 80.56 103 GLU A CA 1
ATOM 720 C C . GLU A 1 103 ? -15.574 8.726 22.480 1.00 80.56 103 GLU A C 1
ATOM 722 O O . GLU A 1 103 ? -16.086 9.215 23.475 1.00 80.56 103 GLU A O 1
ATOM 727 N N . ARG A 1 104 ? -16.316 8.164 21.518 1.00 75.25 104 ARG A N 1
ATOM 728 C CA . ARG A 1 104 ? -17.784 8.037 21.583 1.00 75.25 104 ARG A CA 1
ATOM 729 C C . ARG A 1 104 ? -18.275 6.928 22.517 1.00 75.25 104 ARG A C 1
ATOM 731 O O . ARG A 1 104 ? -19.469 6.883 22.802 1.00 75.25 104 ARG A O 1
ATOM 738 N N . LYS A 1 105 ? -17.403 5.989 22.896 1.00 69.19 105 LYS A N 1
ATOM 739 C CA . LYS A 1 105 ? -17.758 4.811 23.704 1.00 69.19 105 LYS A CA 1
ATOM 740 C C . LYS A 1 105 ? -17.545 5.037 25.210 1.00 69.19 105 LYS A C 1
ATOM 742 O O . LYS A 1 105 ? -17.993 4.211 26.001 1.00 69.19 105 LYS A O 1
ATOM 747 N N . HIS A 1 106 ? -16.862 6.122 25.573 1.00 54.03 106 HIS A N 1
ATOM 748 C CA . HIS A 1 106 ? -16.706 6.638 26.934 1.00 54.03 106 HIS A CA 1
ATOM 749 C C . HIS A 1 106 ? -17.661 7.808 27.177 1.00 54.03 106 HIS A C 1
ATOM 751 O O . HIS A 1 106 ? -18.024 8.000 28.358 1.00 54.03 106 HIS A O 1
#

Sequence (106 aa):
MASPSHSGFLPIDTAVRGSVFGGGAVIMSIIGFVITRGEPSQVIAILLIINGGIIIAGMIILIAEGSGTTRNATITISSTIGIGIVLVGLGIAKVKLDRALIERKH

Foldseek 3Di:
DDDDDPDDVDSDDPVVVCCCVLVVLLVVLVVVLVVCLPPQDLPSLVSLLVSLVVQLVVLVVCVVVVQCPDPVSVVVSVVSNVSSVVSNVSSVVSVVSSVVVVVVVD

Secondary structure (DSSP, 8-state):
--------SSSS-HHHHHIIIIIHHHHHHHHHHHHTTSS--HHHHHHHHHHHHHHHHHHHHHHHTTGGGSHHHHHHHHHHHHHHHHHHHHHHHHHHHHHHHHHTT-

Radius of gyration: 17.76 Å; chains: 1; bounding box: 38×30×57 Å

pLDDT: mean 81.77, std 11.62, range [34.59, 93.81]